Protein AF-A0A662NQ66-F1 (afdb_monomer)

Nearest PDB structures (foldseek):
  6y32-assembly4_H  TM=2.756E-01  e=1.941E+00  Homo sapiens
  6y32-assembly1_B  TM=3.440E-01  e=6.300E+00  Homo sapiens
  8z6g-assembly3_F  TM=2.356E-01  e=8.820E+00  Pseudomonas aeruginosa

Mean predicted aligned error: 10.15 Å

Foldseek 3Di:
DPDLVVQLVLLVVLPADNVLCVVCSVVRPPDDPPDDSNVVSVLSNLVVCVVVVVPDDDDDDDDDDDPVVVVVLVVVQQPDADPVRHRDDSVVSVVCVVSVQSVDPVSVVVCCCVPPVPPPPPDPPDDDDDDD

Structure (mmCIF, N/CA/C/O backbone):
data_AF-A0A662NQ66-F1
#
_entry.id   AF-A0A662NQ66-F1
#
loop_
_atom_site.group_PDB
_atom_site.id
_atom_site.type_symbol
_atom_site.label_atom_id
_atom_site.label_alt_id
_atom_site.label_comp_id
_atom_site.label_asym_id
_atom_site.label_entity_id
_atom_site.label_seq_id
_atom_site.pdbx_PDB_ins_code
_atom_site.Cartn_x
_atom_site.Cartn_y
_atom_site.Cartn_z
_atom_site.occupancy
_atom_site.B_iso_or_equiv
_atom_site.auth_seq_id
_atom_site.auth_comp_id
_atom_site.auth_asym_id
_atom_site.auth_atom_id
_atom_site.pdbx_PDB_model_num
ATOM 1 N N . MET A 1 1 ? 11.134 -8.905 -29.767 1.00 53.62 1 MET A N 1
ATOM 2 C CA . MET A 1 1 ? 11.173 -9.161 -28.318 1.00 53.62 1 MET A CA 1
ATOM 3 C C . MET A 1 1 ? 12.373 -8.415 -27.776 1.00 53.62 1 MET A C 1
ATOM 5 O O . MET A 1 1 ? 13.465 -8.657 -28.294 1.00 53.62 1 MET A O 1
ATOM 9 N N . PRO A 1 2 ? 12.176 -7.454 -26.863 1.00 62.72 2 PRO A N 1
ATOM 10 C CA . PRO A 1 2 ? 13.284 -6.796 -26.190 1.00 62.72 2 PRO A CA 1
ATOM 11 C C . PRO A 1 2 ? 14.153 -7.844 -25.485 1.00 62.72 2 PRO A C 1
ATOM 13 O O . PRO A 1 2 ? 13.677 -8.886 -25.039 1.00 62.72 2 PRO A O 1
ATOM 16 N N . ASN A 1 3 ? 15.462 -7.613 -25.469 1.00 84.00 3 ASN A N 1
ATOM 17 C CA . ASN A 1 3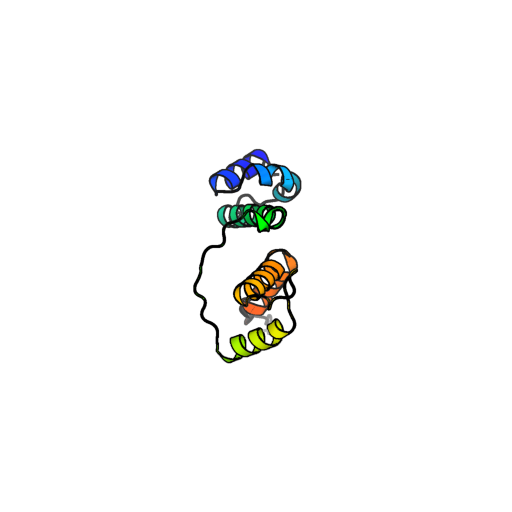 ? 16.391 -8.522 -24.813 1.00 84.00 3 ASN A CA 1
ATOM 18 C C . ASN A 1 3 ? 16.214 -8.375 -23.294 1.00 84.00 3 ASN A C 1
ATOM 20 O O . ASN A 1 3 ? 16.426 -7.282 -22.772 1.00 84.00 3 ASN A O 1
ATOM 24 N N . VAL A 1 4 ? 15.840 -9.455 -22.603 1.00 85.44 4 VAL A N 1
ATOM 25 C CA . VAL A 1 4 ? 15.600 -9.484 -21.146 1.00 85.44 4 VAL A CA 1
ATOM 26 C C . VAL A 1 4 ? 16.767 -8.869 -20.367 1.00 85.44 4 VAL A C 1
ATOM 28 O O . VAL A 1 4 ? 16.549 -8.083 -19.451 1.00 85.44 4 VAL A O 1
ATOM 31 N N . GLU A 1 5 ? 18.007 -9.103 -20.802 1.00 87.62 5 GLU A N 1
ATOM 32 C CA . GLU A 1 5 ? 19.211 -8.498 -20.210 1.00 87.62 5 GLU A CA 1
ATOM 33 C C . GLU A 1 5 ? 19.216 -6.964 -20.296 1.00 87.62 5 GLU A C 1
ATOM 35 O O . GLU A 1 5 ? 19.645 -6.268 -19.376 1.00 87.62 5 GLU A O 1
ATOM 40 N N . VAL A 1 6 ? 18.711 -6.407 -21.399 1.00 88.75 6 VAL A N 1
ATOM 41 C CA . VAL A 1 6 ? 18.599 -4.954 -21.586 1.00 88.75 6 VAL A CA 1
ATOM 42 C C . VAL A 1 6 ? 17.520 -4.381 -20.667 1.00 88.75 6 VAL A C 1
ATOM 44 O O . VAL A 1 6 ? 17.732 -3.320 -20.082 1.00 88.75 6 VAL A O 1
ATOM 47 N N . ILE A 1 7 ? 16.397 -5.085 -20.498 1.00 89.50 7 ILE A N 1
ATOM 48 C CA . ILE A 1 7 ? 15.317 -4.689 -19.582 1.00 89.50 7 ILE A CA 1
ATOM 49 C C . ILE A 1 7 ? 15.818 -4.718 -18.135 1.00 89.50 7 ILE A C 1
ATOM 51 O O . ILE A 1 7 ? 15.714 -3.702 -17.447 1.00 89.50 7 ILE A O 1
ATOM 55 N N . LYS A 1 8 ? 16.437 -5.828 -17.698 1.00 90.75 8 LYS A N 1
ATOM 56 C CA . LYS A 1 8 ? 17.040 -5.963 -16.360 1.00 90.75 8 LYS A CA 1
ATOM 57 C C . LYS A 1 8 ? 18.022 -4.829 -16.089 1.00 90.75 8 LYS A C 1
ATOM 59 O O . LYS A 1 8 ? 17.913 -4.147 -15.074 1.00 90.75 8 LYS A O 1
ATOM 64 N N . LYS A 1 9 ? 18.933 -4.556 -17.029 1.00 91.75 9 LYS A N 1
ATOM 65 C CA . LYS A 1 9 ? 19.903 -3.464 -16.891 1.00 91.75 9 LYS A CA 1
ATOM 66 C C . LYS A 1 9 ? 19.223 -2.106 -16.686 1.00 91.75 9 LYS A C 1
ATOM 68 O O . LYS A 1 9 ? 19.628 -1.364 -15.796 1.00 91.75 9 LYS A O 1
ATOM 73 N N . ARG A 1 10 ? 18.190 -1.787 -17.473 1.00 91.81 10 ARG A N 1
ATOM 74 C CA . ARG A 1 10 ? 17.450 -0.520 -17.345 1.00 91.81 10 ARG A CA 1
ATOM 75 C C . ARG A 1 10 ? 16.691 -0.421 -16.021 1.00 91.81 10 ARG A C 1
ATOM 77 O O . ARG A 1 10 ? 16.671 0.652 -15.432 1.00 91.81 10 ARG A O 1
ATOM 84 N N . LEU A 1 11 ? 16.110 -1.519 -15.533 1.00 92.19 11 LEU A N 1
ATOM 85 C CA . LEU A 1 11 ? 15.443 -1.559 -14.225 1.00 92.19 11 LEU A CA 1
ATOM 86 C C . LEU A 1 11 ? 16.438 -1.340 -13.077 1.00 92.19 11 LEU A C 1
ATOM 88 O O . LEU A 1 11 ? 16.155 -0.561 -12.171 1.00 92.19 11 LEU A O 1
ATOM 92 N N . ILE A 1 12 ? 17.626 -1.948 -13.140 1.00 93.06 12 ILE A N 1
ATOM 93 C CA . ILE A 1 12 ? 18.695 -1.733 -12.149 1.00 93.06 12 ILE A CA 1
ATOM 94 C C . ILE A 1 12 ? 19.184 -0.280 -12.181 1.00 93.06 12 ILE A C 1
ATOM 96 O O . ILE A 1 12 ? 19.326 0.344 -11.131 1.00 93.06 12 ILE A O 1
ATOM 100 N N . GLU A 1 13 ? 19.412 0.288 -13.371 1.00 94.12 13 GLU A N 1
ATOM 101 C CA . GLU A 1 13 ? 19.778 1.705 -13.529 1.00 94.12 13 GLU A CA 1
ATOM 102 C C . GLU A 1 13 ? 18.695 2.647 -12.970 1.00 94.12 13 GLU A C 1
ATOM 104 O O . GLU A 1 13 ? 19.023 3.705 -12.435 1.00 94.12 13 GLU A O 1
ATOM 109 N N . ALA A 1 14 ? 17.425 2.236 -13.033 1.00 92.38 14 ALA A N 1
ATOM 110 C CA . ALA A 1 14 ? 16.283 2.935 -12.448 1.00 92.38 14 ALA A CA 1
ATOM 111 C C . ALA A 1 14 ? 16.076 2.661 -10.939 1.00 92.38 14 ALA A C 1
ATOM 113 O O . ALA A 1 14 ? 15.191 3.256 -10.327 1.00 92.38 14 ALA A O 1
ATOM 114 N N . GLY A 1 15 ? 16.901 1.806 -10.320 1.00 91.69 15 GLY A N 1
ATOM 115 C CA . GLY A 1 15 ? 16.921 1.562 -8.874 1.00 91.69 15 GLY A CA 1
ATOM 116 C C . GLY A 1 15 ? 16.226 0.284 -8.395 1.00 91.69 15 GLY A C 1
ATOM 117 O O . GLY A 1 15 ? 15.974 0.167 -7.195 1.00 91.69 15 GLY A O 1
ATOM 118 N N . ALA A 1 16 ? 15.905 -0.659 -9.283 1.00 90.94 16 ALA A N 1
ATOM 119 C CA . ALA A 1 16 ? 15.388 -1.971 -8.895 1.00 90.94 16 ALA A CA 1
ATOM 120 C C . ALA A 1 16 ? 16.467 -2.810 -8.189 1.00 90.94 16 ALA A C 1
ATOM 122 O O . ALA A 1 16 ? 17.641 -2.771 -8.569 1.00 90.94 16 ALA A O 1
ATOM 123 N N . ASP A 1 17 ? 16.066 -3.589 -7.188 1.00 88.50 17 ASP A N 1
ATOM 124 C CA . ASP A 1 17 ? 16.925 -4.561 -6.521 1.00 88.50 17 ASP A CA 1
ATOM 125 C C . ASP A 1 17 ? 17.255 -5.711 -7.491 1.00 88.50 17 ASP A C 1
ATOM 127 O O . ASP A 1 17 ? 16.342 -6.401 -7.962 1.00 88.50 17 ASP A O 1
ATOM 131 N N . PRO A 1 18 ? 18.544 -5.951 -7.799 1.00 89.19 18 PRO A N 1
ATOM 132 C CA . PRO A 1 18 ? 18.945 -7.040 -8.680 1.00 89.19 18 PRO A CA 1
ATOM 133 C C . PRO A 1 18 ? 18.494 -8.419 -8.195 1.00 89.19 18 PRO A C 1
ATOM 135 O O . PRO A 1 18 ? 18.248 -9.283 -9.028 1.00 89.19 18 PRO A O 1
ATOM 138 N N . GLN A 1 19 ? 18.383 -8.633 -6.878 1.00 86.38 19 GLN A N 1
ATOM 139 C CA . GLN A 1 19 ? 18.003 -9.939 -6.335 1.00 86.38 19 GLN A CA 1
ATOM 140 C C . GLN A 1 19 ? 16.549 -10.282 -6.669 1.00 86.38 19 GLN A C 1
ATOM 142 O O . GLN A 1 19 ? 16.268 -11.409 -7.057 1.00 86.38 19 GLN A O 1
ATOM 147 N N . ILE A 1 20 ? 15.652 -9.294 -6.593 1.00 85.12 20 ILE A N 1
ATOM 148 C CA . ILE A 1 20 ? 14.228 -9.474 -6.909 1.00 85.12 20 ILE A CA 1
ATOM 149 C C . ILE A 1 20 ? 14.043 -9.703 -8.416 1.00 85.12 20 ILE A C 1
ATOM 151 O O . ILE A 1 20 ? 13.217 -10.505 -8.834 1.00 85.12 20 ILE A O 1
ATOM 155 N N . LEU A 1 21 ? 14.830 -9.025 -9.261 1.00 85.75 21 LEU A N 1
ATOM 156 C CA . LEU A 1 21 ? 14.722 -9.149 -10.722 1.00 85.75 21 LEU A CA 1
ATOM 157 C C . LEU A 1 21 ? 15.010 -10.554 -11.257 1.00 85.75 21 LEU A C 1
ATOM 159 O O . LEU A 1 21 ? 14.524 -10.897 -12.335 1.00 85.75 21 LEU A O 1
ATOM 163 N N . ASP A 1 22 ? 15.807 -11.343 -10.543 1.00 83.88 22 ASP A N 1
ATOM 164 C CA . ASP A 1 22 ? 16.059 -12.738 -10.905 1.00 83.88 22 ASP A CA 1
ATOM 165 C C . ASP A 1 22 ? 14.871 -13.650 -10.568 1.00 83.88 22 ASP A C 1
ATOM 167 O O . ASP A 1 22 ? 14.718 -14.708 -11.174 1.00 83.88 22 ASP A O 1
ATOM 171 N N . GLU A 1 23 ? 14.002 -13.225 -9.651 1.00 83.00 23 GLU A N 1
ATOM 172 C CA . GLU A 1 23 ? 12.797 -13.954 -9.250 1.00 83.00 23 GLU A CA 1
ATOM 173 C C . GLU A 1 23 ? 11.597 -13.627 -10.149 1.00 83.00 23 GLU A C 1
ATOM 175 O O . GLU A 1 23 ? 10.721 -14.473 -10.309 1.00 83.00 23 GLU A O 1
ATOM 180 N N . VAL A 1 24 ? 11.589 -12.445 -10.785 1.00 81.25 24 VAL A N 1
ATOM 181 C CA . VAL A 1 24 ? 10.496 -11.963 -11.657 1.00 81.25 24 VAL A CA 1
ATOM 182 C C . VAL A 1 24 ? 10.866 -11.902 -13.148 1.00 81.25 24 VAL A C 1
ATOM 184 O O . VAL A 1 24 ? 10.361 -11.074 -13.912 1.00 81.25 24 VAL A O 1
ATOM 187 N N . GLU A 1 25 ? 11.816 -12.734 -13.584 1.00 80.69 25 GLU A N 1
ATOM 188 C CA . GLU A 1 25 ? 12.332 -12.706 -14.960 1.00 80.69 25 GLU A CA 1
ATOM 189 C C . GLU A 1 25 ? 11.242 -12.982 -16.013 1.00 80.69 25 GLU A C 1
ATOM 191 O O . GLU A 1 25 ? 11.244 -12.392 -17.100 1.00 80.69 25 GLU A O 1
ATOM 196 N N . ASP A 1 26 ? 10.289 -13.854 -15.682 1.00 80.56 26 ASP A N 1
ATOM 197 C CA . ASP A 1 26 ? 9.199 -14.232 -16.575 1.00 80.56 26 ASP A CA 1
ATOM 198 C C . ASP A 1 26 ? 8.160 -13.118 -16.749 1.00 80.56 26 ASP A C 1
ATOM 200 O O . ASP A 1 26 ? 7.522 -13.039 -17.797 1.00 80.56 26 ASP A O 1
ATOM 204 N N . GLU A 1 27 ? 8.015 -12.243 -15.763 1.00 80.12 27 GLU A N 1
ATOM 205 C CA . GLU A 1 27 ? 7.082 -11.123 -15.741 1.00 80.12 27 GLU A CA 1
ATOM 206 C C . GLU A 1 27 ? 7.638 -9.907 -16.492 1.00 80.12 27 GLU A C 1
ATOM 208 O O . GLU A 1 27 ? 6.881 -9.126 -17.069 1.00 80.12 27 GLU A O 1
ATOM 213 N N . ILE A 1 28 ? 8.966 -9.745 -16.533 1.00 83.31 28 ILE A N 1
ATOM 214 C CA . ILE A 1 28 ? 9.607 -8.578 -17.158 1.00 83.31 28 ILE A CA 1
ATOM 215 C C . ILE A 1 28 ? 9.889 -8.746 -18.657 1.00 83.31 28 ILE A C 1
ATOM 217 O O . ILE A 1 28 ? 10.195 -7.763 -19.336 1.00 83.31 28 ILE A O 1
ATOM 221 N N . LYS A 1 29 ? 9.796 -9.966 -19.201 1.00 80.38 29 LYS A N 1
ATOM 222 C CA . LYS A 1 29 ? 10.150 -10.266 -20.605 1.00 80.38 29 LYS A CA 1
ATOM 223 C C . LYS A 1 29 ? 9.284 -9.545 -21.642 1.00 80.38 29 LYS A C 1
ATOM 225 O O . LYS A 1 29 ? 9.740 -9.314 -22.763 1.00 80.38 29 LYS A O 1
ATOM 230 N N . ASP A 1 30 ? 8.070 -9.172 -21.250 1.00 81.81 30 ASP A N 1
ATOM 231 C CA . ASP A 1 30 ? 7.076 -8.532 -22.111 1.00 81.81 30 ASP A CA 1
ATOM 232 C C . ASP A 1 30 ? 6.957 -7.016 -21.859 1.00 81.81 30 ASP A C 1
ATOM 234 O O . ASP A 1 30 ? 6.059 -6.365 -22.396 1.00 81.81 30 ASP A O 1
ATOM 238 N N . ILE A 1 31 ? 7.876 -6.425 -21.081 1.00 84.38 31 ILE A N 1
ATOM 239 C CA . ILE A 1 31 ? 7.884 -4.980 -20.819 1.00 84.38 31 ILE A CA 1
ATOM 240 C C . ILE A 1 31 ? 8.186 -4.203 -22.118 1.00 84.38 31 ILE A C 1
ATOM 242 O O . ILE A 1 31 ? 9.223 -4.441 -22.751 1.00 84.38 31 ILE A O 1
ATOM 246 N N . PRO A 1 32 ? 7.329 -3.238 -22.509 1.00 83.44 32 PRO A N 1
ATOM 247 C CA . PRO A 1 32 ? 7.571 -2.366 -23.656 1.00 83.44 32 PRO A CA 1
ATOM 248 C C . PRO A 1 32 ? 8.851 -1.531 -23.506 1.00 83.44 32 PRO A C 1
ATOM 250 O O . PRO A 1 32 ? 9.218 -1.104 -22.411 1.00 83.44 32 PRO A O 1
ATOM 253 N N . GLU A 1 33 ? 9.535 -1.235 -24.614 1.00 78.38 33 GLU A N 1
ATOM 254 C CA . GLU A 1 33 ? 10.778 -0.443 -24.579 1.00 78.38 33 GLU A CA 1
ATOM 255 C C . GLU A 1 33 ? 10.568 1.012 -24.119 1.00 78.38 33 GLU A C 1
ATOM 257 O O . GLU A 1 33 ? 11.503 1.634 -23.598 1.00 78.38 33 GLU A O 1
ATOM 262 N N . ASP A 1 34 ? 9.359 1.541 -24.300 1.00 81.62 34 ASP A N 1
ATOM 263 C CA . ASP A 1 34 ? 8.897 2.879 -23.924 1.00 81.62 34 ASP A CA 1
ATOM 264 C C . ASP A 1 34 ? 8.233 2.935 -22.538 1.00 81.62 34 ASP A C 1
ATOM 266 O O . ASP A 1 34 ? 7.754 3.990 -22.123 1.00 81.62 34 ASP A O 1
ATOM 270 N N . ALA A 1 35 ? 8.240 1.827 -21.791 1.00 84.69 35 ALA A N 1
ATOM 271 C CA . ALA A 1 35 ? 7.675 1.781 -20.453 1.00 84.69 35 ALA A CA 1
ATOM 272 C C . ALA A 1 35 ? 8.378 2.741 -19.474 1.00 84.69 35 ALA A C 1
ATOM 274 O O . ALA A 1 35 ? 9.552 3.095 -19.619 1.00 84.69 35 ALA A O 1
ATOM 275 N N . ASN A 1 36 ? 7.668 3.135 -18.414 1.00 88.62 36 ASN A N 1
ATOM 276 C CA . ASN A 1 36 ? 8.236 3.940 -17.336 1.00 88.62 36 ASN A CA 1
ATOM 277 C C . ASN A 1 36 ? 9.072 3.059 -16.389 1.00 88.62 36 ASN A C 1
ATOM 279 O O . ASN A 1 36 ? 8.560 2.499 -15.420 1.00 88.62 36 ASN A O 1
ATOM 283 N N . PHE A 1 37 ? 10.370 2.945 -16.674 1.00 88.38 37 PHE A N 1
ATOM 284 C CA . PHE A 1 37 ? 11.294 2.094 -15.915 1.00 88.38 37 PHE A CA 1
ATOM 285 C C . PHE A 1 37 ? 11.486 2.519 -14.450 1.00 88.38 37 PHE A C 1
ATOM 287 O O . PHE A 1 37 ? 11.740 1.654 -13.620 1.00 88.38 37 PHE A O 1
ATOM 294 N N . GLU A 1 38 ? 11.328 3.801 -14.100 1.00 87.88 38 GLU A N 1
ATOM 295 C CA . GLU A 1 38 ? 11.408 4.267 -12.700 1.00 87.88 38 GLU A CA 1
ATOM 296 C C . GLU A 1 38 ? 10.212 3.775 -11.876 1.00 87.88 38 GLU A C 1
ATOM 298 O O . GLU A 1 38 ? 10.361 3.289 -10.749 1.00 87.88 38 GLU A O 1
ATOM 303 N N . LEU A 1 39 ? 9.014 3.849 -12.463 1.00 85.38 39 LEU A N 1
ATOM 304 C CA . LEU A 1 39 ? 7.803 3.315 -11.850 1.00 85.38 39 LEU A CA 1
ATOM 305 C C . LEU A 1 39 ? 7.878 1.789 -11.733 1.00 85.38 39 LEU A C 1
ATOM 307 O O . LEU A 1 39 ? 7.602 1.240 -10.668 1.00 85.38 39 LEU A O 1
ATOM 311 N N . LEU A 1 40 ? 8.309 1.105 -12.795 1.00 87.19 40 LEU A N 1
ATOM 312 C CA . LEU A 1 40 ? 8.469 -0.350 -12.792 1.00 87.19 40 LEU A CA 1
ATOM 313 C C . LEU A 1 40 ? 9.507 -0.813 -11.764 1.00 87.19 40 LEU A C 1
ATOM 315 O O . LEU A 1 40 ? 9.236 -1.746 -11.016 1.00 87.19 40 LEU A O 1
ATOM 319 N N . ALA A 1 41 ? 10.652 -0.134 -11.655 1.00 88.75 41 ALA A N 1
ATOM 320 C CA . ALA A 1 41 ? 11.648 -0.418 -10.624 1.00 88.75 41 ALA A CA 1
ATOM 321 C C . ALA A 1 41 ? 11.072 -0.261 -9.207 1.00 88.75 41 ALA A C 1
ATOM 323 O O . ALA A 1 41 ? 11.351 -1.070 -8.321 1.00 88.75 41 ALA A O 1
ATOM 324 N N . SER A 1 42 ? 10.216 0.744 -9.003 1.00 86.81 42 SER A N 1
ATOM 325 C CA . SER A 1 42 ? 9.518 0.947 -7.730 1.00 86.81 42 SER A CA 1
ATOM 326 C C . SER A 1 42 ? 8.553 -0.200 -7.413 1.00 86.81 42 SER A C 1
ATOM 328 O O . SER A 1 42 ? 8.512 -0.648 -6.269 1.00 86.81 42 SER A O 1
ATOM 330 N N . PHE A 1 43 ? 7.824 -0.715 -8.410 1.00 85.94 43 PHE A N 1
ATOM 331 C CA . PHE A 1 43 ? 6.952 -1.882 -8.244 1.00 85.94 43 PHE A CA 1
ATOM 332 C C . PHE A 1 43 ? 7.732 -3.168 -7.972 1.00 85.94 43 PHE A C 1
ATOM 334 O O . PHE A 1 43 ? 7.372 -3.896 -7.054 1.00 85.94 43 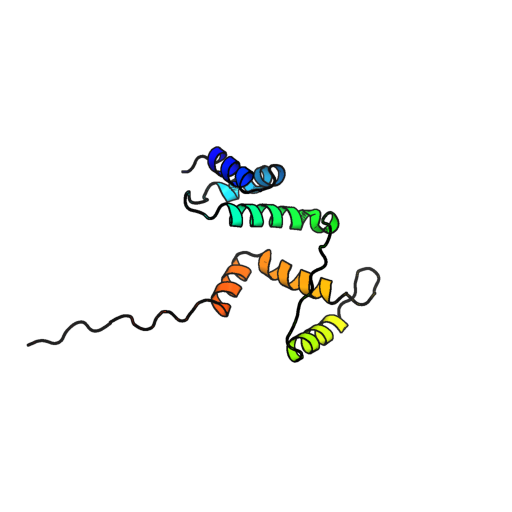PHE A O 1
ATOM 341 N N . VAL A 1 44 ? 8.827 -3.418 -8.695 1.00 86.31 44 VAL A N 1
ATOM 342 C CA . VAL A 1 44 ? 9.712 -4.569 -8.442 1.00 86.31 44 VAL A CA 1
ATOM 343 C C . VAL A 1 44 ? 10.182 -4.561 -6.985 1.00 86.31 44 VAL A C 1
ATOM 345 O O . VAL A 1 44 ? 10.000 -5.538 -6.263 1.00 86.31 44 VAL A O 1
ATOM 348 N N . ASN A 1 45 ? 10.690 -3.424 -6.509 1.00 86.25 45 ASN A N 1
ATOM 349 C CA . ASN A 1 45 ? 11.119 -3.276 -5.118 1.00 86.25 45 ASN A CA 1
ATOM 350 C C . ASN A 1 45 ? 9.970 -3.454 -4.118 1.00 86.25 45 ASN A C 1
ATOM 352 O O . ASN A 1 45 ? 10.168 -4.007 -3.036 1.00 86.25 45 ASN A O 1
ATOM 356 N N . PHE A 1 46 ? 8.775 -2.972 -4.462 1.00 86.19 46 PHE A N 1
ATOM 357 C CA . PHE A 1 46 ? 7.585 -3.145 -3.637 1.00 86.19 46 PHE A CA 1
ATOM 358 C C . PHE A 1 46 ? 7.178 -4.619 -3.525 1.00 86.19 46 PHE A C 1
ATOM 360 O O . PHE A 1 46 ? 6.844 -5.059 -2.430 1.00 86.19 46 PHE A O 1
ATOM 367 N N . PHE A 1 47 ? 7.260 -5.400 -4.604 1.00 81.31 47 PHE A N 1
ATOM 368 C CA . PHE A 1 47 ? 6.944 -6.827 -4.557 1.00 81.31 47 PHE A CA 1
ATOM 369 C C . PHE A 1 47 ? 7.920 -7.610 -3.680 1.00 81.31 47 PHE A C 1
ATOM 371 O O . PHE A 1 47 ? 7.462 -8.346 -2.810 1.00 81.31 47 PHE A O 1
ATOM 378 N N . GLY A 1 48 ? 9.233 -7.373 -3.786 1.00 78.25 48 GLY A N 1
ATOM 379 C CA . GLY A 1 48 ? 10.174 -7.997 -2.843 1.00 78.25 48 GLY A CA 1
ATOM 380 C C . GLY A 1 48 ? 9.987 -7.518 -1.399 1.00 78.25 48 GLY A C 1
ATOM 381 O O . GLY A 1 48 ? 10.199 -8.284 -0.462 1.00 78.25 48 GLY A O 1
ATOM 382 N N . PHE A 1 49 ? 9.488 -6.292 -1.181 1.00 79.6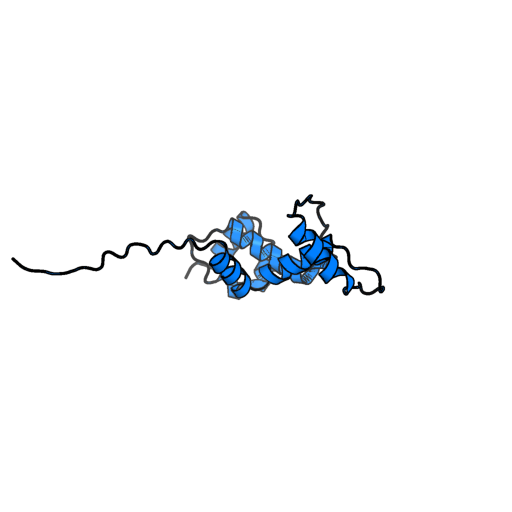2 49 PHE A N 1
ATOM 383 C CA . PHE A 1 49 ? 9.047 -5.873 0.154 1.00 79.62 49 PHE A CA 1
ATOM 384 C C . PHE A 1 49 ? 7.908 -6.742 0.701 1.00 79.62 49 PHE A C 1
ATOM 386 O O . PHE A 1 49 ? 7.910 -7.034 1.896 1.00 79.62 49 PHE A O 1
ATOM 393 N N . LEU A 1 50 ? 6.946 -7.161 -0.126 1.00 80.56 50 LEU A N 1
ATOM 394 C CA . LEU A 1 50 ? 5.813 -7.969 0.339 1.00 80.56 50 LEU A CA 1
ATOM 395 C C . LEU A 1 50 ? 6.241 -9.346 0.853 1.00 80.56 50 LEU A C 1
ATOM 397 O O . LEU A 1 50 ? 5.592 -9.871 1.757 1.00 80.56 50 LEU A O 1
ATOM 401 N N . GLU A 1 51 ? 7.324 -9.912 0.318 1.00 76.50 51 GLU A N 1
ATOM 402 C CA . GLU A 1 51 ? 7.852 -11.203 0.772 1.00 76.50 51 GLU A CA 1
ATOM 403 C C . GLU A 1 51 ? 8.527 -11.117 2.148 1.00 76.50 51 GLU A C 1
ATOM 405 O O . GLU A 1 51 ? 8.522 -12.081 2.912 1.00 76.50 51 GLU A O 1
ATOM 410 N N . ASP A 1 52 ? 9.061 -9.943 2.494 1.00 74.19 52 ASP A N 1
ATOM 411 C CA . ASP A 1 52 ? 9.940 -9.744 3.647 1.00 74.19 52 ASP A CA 1
ATOM 412 C C . ASP A 1 52 ? 9.614 -8.458 4.436 1.00 74.19 52 ASP A C 1
ATOM 414 O O 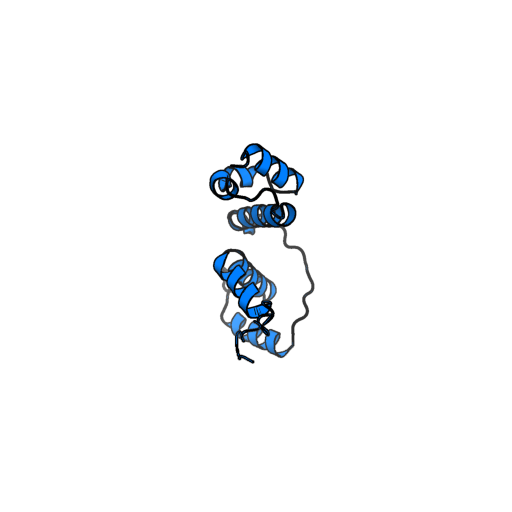. ASP A 1 52 ? 10.492 -7.779 4.980 1.00 74.19 52 ASP A O 1
ATOM 418 N N . PHE A 1 53 ? 8.324 -8.128 4.542 1.00 74.31 53 PHE A N 1
ATOM 419 C CA . PHE A 1 53 ? 7.809 -6.869 5.104 1.00 74.31 53 PHE A CA 1
ATOM 420 C C . PHE A 1 53 ? 8.401 -6.502 6.478 1.00 74.31 53 PHE A C 1
ATOM 422 O O . PHE A 1 53 ? 8.658 -5.328 6.762 1.00 74.31 53 PHE A O 1
ATOM 429 N N . GLU A 1 54 ? 8.672 -7.496 7.329 1.00 69.25 54 GLU A N 1
ATOM 430 C CA . GLU A 1 54 ? 9.206 -7.293 8.681 1.00 69.25 54 GLU A CA 1
ATOM 431 C C . GLU A 1 54 ? 10.625 -6.698 8.693 1.00 69.25 54 GLU A C 1
ATOM 433 O O . GLU A 1 54 ? 11.037 -6.087 9.684 1.00 69.25 54 GLU A O 1
ATOM 438 N N . LYS A 1 55 ? 11.382 -6.843 7.597 1.00 75.25 55 LYS A N 1
ATOM 439 C CA . LYS A 1 55 ? 12.770 -6.368 7.481 1.00 75.25 55 LYS A CA 1
ATOM 440 C C . LYS A 1 55 ? 12.866 -4.876 7.168 1.00 75.25 55 LYS A C 1
ATOM 442 O O . LYS A 1 55 ? 13.931 -4.275 7.346 1.00 75.25 55 LYS A O 1
ATOM 447 N N . TYR A 1 56 ? 11.773 -4.251 6.737 1.00 74.88 56 TYR A N 1
ATOM 448 C CA . TYR A 1 56 ? 11.793 -2.871 6.272 1.00 74.88 56 TYR A CA 1
ATOM 449 C C . TYR A 1 56 ? 11.521 -1.882 7.406 1.00 74.88 56 TYR A C 1
ATOM 451 O O . TYR A 1 56 ? 10.570 -1.984 8.185 1.00 74.88 56 TYR A O 1
ATOM 459 N N . LYS A 1 57 ? 12.381 -0.862 7.501 1.00 79.81 57 LYS A N 1
ATOM 460 C CA . LYS A 1 57 ? 12.187 0.233 8.454 1.00 79.81 57 LYS A CA 1
ATOM 461 C C . LYS A 1 57 ? 11.045 1.122 7.985 1.00 79.81 57 LYS A C 1
ATOM 463 O O . LYS A 1 57 ? 11.121 1.731 6.921 1.00 79.81 57 LYS A O 1
ATOM 468 N N . ARG A 1 58 ? 10.043 1.296 8.843 1.00 79.88 58 ARG A N 1
ATOM 469 C CA . ARG A 1 58 ? 8.958 2.246 8.597 1.00 79.88 58 ARG A CA 1
ATOM 470 C C . ARG A 1 58 ? 9.451 3.683 8.706 1.00 79.88 58 ARG A C 1
ATOM 472 O O . ARG A 1 58 ? 10.109 4.068 9.676 1.00 79.88 58 ARG A O 1
ATOM 479 N N . LYS A 1 59 ? 9.077 4.499 7.725 1.00 84.19 59 LYS A N 1
ATOM 480 C CA . LYS A 1 59 ? 9.292 5.945 7.747 1.00 84.19 59 LYS A CA 1
ATOM 481 C C . LYS A 1 59 ? 8.076 6.618 8.376 1.00 84.19 59 LYS A C 1
ATOM 483 O O . LYS A 1 59 ? 6.948 6.378 7.962 1.00 84.19 59 LYS A O 1
ATOM 488 N N . ARG A 1 60 ? 8.294 7.493 9.362 1.00 83.25 60 ARG A N 1
ATOM 489 C CA . ARG A 1 60 ? 7.203 8.291 9.936 1.00 83.25 60 ARG A CA 1
ATOM 490 C C . ARG A 1 60 ? 6.754 9.337 8.918 1.00 83.25 60 ARG A C 1
ATOM 492 O O . ARG A 1 60 ? 7.527 10.231 8.576 1.00 83.25 60 ARG A O 1
ATOM 499 N N . VAL A 1 61 ? 5.509 9.227 8.476 1.00 85.25 61 VAL A N 1
ATOM 500 C CA . VAL A 1 61 ? 4.837 10.198 7.609 1.00 85.25 61 VAL A CA 1
ATOM 501 C C . VAL A 1 61 ? 3.643 10.790 8.353 1.00 85.25 61 VAL A C 1
ATOM 503 O O . VAL A 1 61 ? 2.982 10.096 9.125 1.00 85.25 61 VAL A O 1
ATOM 506 N N . ASN A 1 62 ? 3.397 12.086 8.168 1.00 87.62 62 ASN A N 1
ATOM 507 C CA . ASN A 1 62 ? 2.203 12.740 8.697 1.00 87.62 62 ASN A CA 1
ATOM 508 C C . ASN A 1 62 ? 1.154 12.768 7.589 1.00 87.62 62 ASN A C 1
ATOM 510 O O . ASN A 1 62 ? 1.424 13.290 6.510 1.00 87.62 62 ASN A O 1
ATOM 514 N N . ILE A 1 63 ? -0.022 12.220 7.873 1.00 87.38 63 ILE A N 1
ATOM 515 C CA . ILE A 1 63 ? -1.173 12.219 6.972 1.00 87.38 63 ILE A CA 1
ATOM 516 C C . ILE A 1 63 ? -2.292 13.057 7.587 1.00 87.38 63 ILE A C 1
ATOM 518 O O . ILE A 1 63 ? -2.480 13.053 8.805 1.00 87.38 63 ILE A O 1
ATOM 522 N N . THR A 1 64 ? -3.035 13.758 6.739 1.00 93.62 64 THR A N 1
ATOM 523 C CA . THR A 1 64 ? -4.243 14.489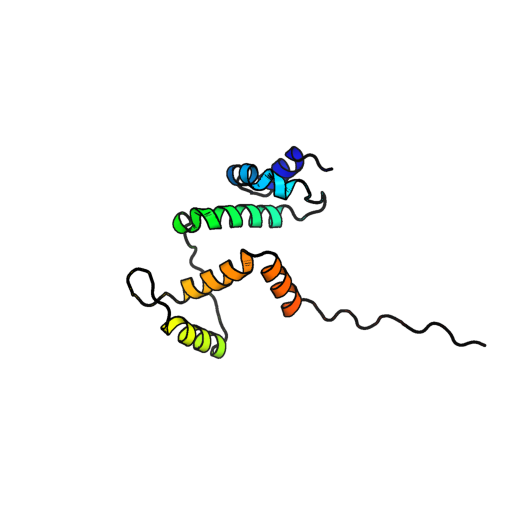 7.128 1.00 93.62 64 THR A CA 1
ATOM 524 C C . THR A 1 64 ? -5.431 13.813 6.463 1.00 93.62 64 THR A C 1
ATOM 526 O O . THR A 1 64 ? -5.387 13.533 5.269 1.00 93.62 64 THR A O 1
ATOM 529 N N . LEU A 1 65 ? -6.484 13.553 7.234 1.00 93.88 65 LEU A N 1
ATOM 530 C CA . LEU A 1 65 ? -7.722 12.940 6.759 1.00 93.88 65 LEU A CA 1
ATOM 531 C C . LEU A 1 65 ? -8.896 13.868 7.065 1.00 93.88 65 LEU A C 1
ATOM 533 O O . LEU A 1 65 ? -8.859 14.621 8.040 1.00 93.88 65 LEU A O 1
ATOM 537 N N . ALA A 1 66 ? -9.947 13.791 6.250 1.00 96.88 66 ALA A N 1
ATOM 538 C CA . ALA A 1 66 ? -11.220 14.411 6.589 1.00 96.88 66 ALA A CA 1
ATOM 539 C C . ALA A 1 66 ? -11.774 13.779 7.877 1.00 96.88 66 ALA A C 1
ATOM 541 O O . ALA A 1 66 ? -11.725 12.558 8.037 1.00 96.88 66 ALA A O 1
ATOM 542 N N . GLU A 1 67 ? -12.317 14.598 8.779 1.00 96.88 67 GLU A N 1
ATOM 543 C CA . GLU A 1 67 ? -12.816 14.151 10.088 1.00 96.88 67 GLU A CA 1
ATOM 544 C C . GLU A 1 67 ? -13.812 12.974 9.986 1.00 96.88 67 GLU A C 1
ATOM 546 O O . GLU A 1 67 ? -13.561 11.955 10.632 1.00 96.88 67 GLU A O 1
ATOM 551 N N . PRO A 1 68 ? -14.830 12.988 9.093 1.00 97.81 68 PRO A N 1
ATOM 552 C CA . PRO A 1 68 ? -15.746 11.850 8.957 1.00 97.81 68 PRO A CA 1
ATOM 553 C C . PRO A 1 68 ? -15.061 10.548 8.514 1.00 97.81 68 PRO A C 1
ATOM 555 O O . PRO A 1 68 ? -15.465 9.459 8.920 1.00 97.81 68 PRO A O 1
ATOM 558 N N . VAL A 1 69 ? -14.015 10.649 7.687 1.00 95.69 69 VAL A N 1
ATOM 559 C CA . VAL A 1 69 ? -13.242 9.489 7.219 1.00 95.69 69 VAL A CA 1
ATOM 560 C C . VAL A 1 69 ? -12.426 8.915 8.369 1.00 95.69 69 VAL A C 1
ATOM 562 O O . VAL A 1 69 ? -12.427 7.704 8.586 1.00 95.69 69 VAL A O 1
ATOM 565 N N . TYR A 1 70 ? -11.765 9.779 9.140 1.00 94.94 70 TYR A N 1
ATOM 566 C CA . TYR A 1 70 ? -11.006 9.359 10.311 1.00 94.94 70 TYR A CA 1
ATOM 567 C C . TYR A 1 70 ? -11.895 8.667 11.351 1.00 94.94 70 TYR A C 1
ATOM 569 O O . TYR A 1 70 ? -11.527 7.606 11.856 1.00 94.94 70 TYR A O 1
ATOM 577 N N . ASP A 1 71 ? -13.077 9.217 11.632 1.00 95.38 71 ASP A N 1
ATOM 578 C CA . ASP A 1 71 ? -14.013 8.637 12.596 1.00 95.38 71 ASP A CA 1
ATOM 579 C C . ASP A 1 71 ? -14.538 7.272 12.146 1.00 95.38 71 ASP A C 1
ATOM 581 O O . ASP A 1 71 ? -14.599 6.334 12.947 1.00 95.38 71 ASP A O 1
ATOM 585 N N . LEU A 1 72 ? -14.859 7.123 10.856 1.00 95.12 72 LEU A N 1
ATOM 586 C CA . LEU A 1 72 ? -15.241 5.831 10.291 1.00 95.12 72 LEU A CA 1
ATOM 587 C C . LEU A 1 72 ? -14.112 4.806 10.442 1.00 95.12 72 LEU A C 1
ATOM 589 O O . LEU A 1 72 ? -14.340 3.719 10.973 1.00 95.12 72 LEU A O 1
ATOM 593 N N . LEU A 1 73 ? -12.891 5.156 10.032 1.00 93.94 73 LEU A N 1
ATOM 594 C CA . LEU A 1 73 ? -11.729 4.272 10.141 1.00 93.94 73 LEU A CA 1
ATOM 595 C C . LEU A 1 73 ? -11.455 3.882 11.592 1.00 93.94 73 LEU A C 1
ATOM 597 O O . LEU A 1 73 ? -11.189 2.719 11.882 1.00 93.94 73 LEU A O 1
ATOM 601 N N . LYS A 1 74 ? -11.563 4.837 12.521 1.00 91.56 74 LYS A N 1
ATOM 602 C CA . LYS A 1 74 ? -11.401 4.595 13.956 1.00 91.56 74 LYS A CA 1
ATOM 603 C C . LYS A 1 74 ? -12.405 3.576 14.465 1.00 91.56 74 LYS A C 1
ATOM 605 O O . LYS A 1 74 ? -12.008 2.676 15.199 1.00 91.56 74 LYS A O 1
ATOM 610 N N . ASN A 1 75 ? -13.665 3.684 14.052 1.00 92.69 75 ASN A N 1
ATOM 611 C CA . ASN A 1 75 ? -14.699 2.723 14.420 1.00 92.69 75 ASN A CA 1
ATOM 612 C C . ASN A 1 75 ? -14.426 1.337 13.824 1.00 92.69 75 ASN A C 1
ATOM 614 O O . ASN A 1 75 ? -14.494 0.352 14.556 1.00 92.69 75 ASN A O 1
ATOM 618 N N . LEU A 1 76 ? -14.049 1.252 12.545 1.00 92.50 76 LEU A N 1
ATOM 619 C CA . LEU A 1 76 ? -13.691 -0.016 11.896 1.00 92.50 76 LEU A CA 1
ATOM 620 C C . LEU A 1 76 ? -12.503 -0.700 12.592 1.00 92.50 76 LEU A C 1
ATOM 622 O O . LEU A 1 76 ? -12.541 -1.903 12.842 1.00 92.50 76 LEU A O 1
ATOM 626 N N . ALA A 1 77 ? -11.490 0.074 12.984 1.00 90.88 77 ALA A N 1
ATOM 627 C CA . ALA A 1 77 ? -10.296 -0.436 13.652 1.00 90.88 77 ALA A CA 1
ATOM 628 C C . ALA A 1 77 ? -10.554 -0.956 15.079 1.00 90.88 77 ALA A C 1
ATOM 630 O O . ALA A 1 77 ? -9.762 -1.748 15.581 1.00 90.88 77 ALA A O 1
ATOM 631 N N . THR A 1 78 ? -11.650 -0.566 15.750 1.00 88.25 78 THR A N 1
ATOM 632 C CA . THR A 1 78 ? -11.924 -1.015 17.134 1.00 88.25 78 THR A CA 1
ATOM 633 C C . THR A 1 78 ? -12.084 -2.530 17.280 1.00 88.25 78 THR A C 1
ATOM 635 O O . THR A 1 78 ? -11.840 -3.062 18.361 1.00 88.25 78 THR A O 1
ATOM 638 N N . GLY A 1 79 ? -12.479 -3.222 16.208 1.00 87.94 79 GLY A N 1
ATOM 639 C CA . GLY A 1 79 ? -12.608 -4.680 16.177 1.00 87.94 79 GLY A CA 1
ATOM 640 C C . GLY A 1 79 ? -11.318 -5.421 15.821 1.00 87.94 79 GLY A C 1
ATOM 641 O O . GLY A 1 79 ? -11.319 -6.650 15.808 1.00 87.94 79 GLY A O 1
ATOM 642 N N . VAL A 1 80 ? -10.237 -4.701 15.515 1.00 92.44 80 VAL A N 1
ATOM 643 C CA . VAL A 1 80 ? -8.977 -5.274 15.035 1.00 92.44 80 VAL A CA 1
ATOM 644 C C . VAL A 1 80 ? -7.951 -5.255 16.165 1.00 92.44 80 VAL A C 1
ATOM 646 O O . VAL A 1 80 ? -7.666 -4.213 16.762 1.00 92.44 80 VAL A O 1
ATOM 649 N N . VAL A 1 81 ? -7.385 -6.424 16.456 1.00 92.19 81 VAL A N 1
ATOM 650 C CA . VAL A 1 81 ? -6.319 -6.603 17.447 1.00 92.19 81 VAL A CA 1
ATOM 651 C C . VAL A 1 81 ? -5.099 -7.241 16.798 1.00 92.19 81 VAL A C 1
ATOM 653 O O . VAL A 1 81 ? -5.226 -7.973 15.818 1.00 92.19 81 VAL A O 1
ATOM 656 N N . ASP A 1 82 ? -3.916 -6.950 17.331 1.00 88.25 82 ASP A N 1
ATOM 657 C CA . ASP A 1 82 ? -2.681 -7.607 16.907 1.00 88.25 82 ASP A CA 1
ATOM 658 C C . ASP A 1 82 ? -2.557 -9.036 17.473 1.00 88.25 82 ASP A C 1
ATOM 660 O O . ASP A 1 82 ? -3.420 -9.527 18.208 1.00 88.25 82 ASP A O 1
ATOM 664 N N . ALA A 1 83 ? -1.454 -9.714 17.142 1.00 87.81 83 ALA A N 1
ATOM 665 C CA . ALA A 1 83 ? -1.162 -11.066 17.621 1.00 87.81 83 ALA A CA 1
ATOM 666 C C . ALA A 1 83 ? -1.036 -11.168 19.158 1.00 87.81 83 ALA A C 1
ATOM 668 O O . ALA A 1 83 ? -1.135 -12.263 19.710 1.00 87.81 83 ALA A O 1
ATOM 669 N N . GLU A 1 84 ? -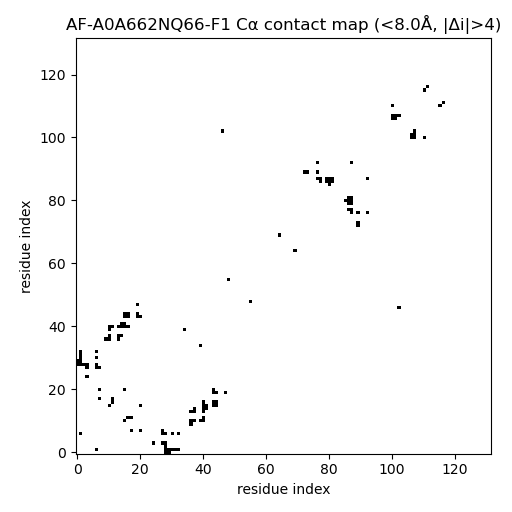0.840 -10.047 19.857 1.00 90.88 84 GLU A N 1
ATOM 670 C CA . GLU A 1 84 ? -0.768 -9.966 21.319 1.00 90.88 84 GLU A CA 1
ATOM 671 C C . GLU A 1 84 ? -2.116 -9.568 21.952 1.00 90.88 84 GLU A C 1
ATOM 673 O O . GLU A 1 84 ? -2.212 -9.429 23.175 1.00 90.88 84 GLU A O 1
ATOM 678 N N . GLY A 1 85 ? -3.167 -9.383 21.144 1.00 90.31 85 GLY A N 1
ATOM 679 C CA . GLY A 1 85 ? -4.492 -8.959 21.591 1.00 90.31 85 GLY A CA 1
ATOM 680 C C . GLY A 1 85 ? -4.586 -7.471 21.938 1.00 90.31 85 GLY A C 1
ATOM 681 O O . GLY A 1 85 ? -5.552 -7.054 22.581 1.00 90.31 85 GLY A O 1
ATOM 682 N N . LYS A 1 86 ? -3.598 -6.657 21.550 1.00 90.31 86 LYS A N 1
ATOM 683 C CA . LYS A 1 86 ? -3.622 -5.205 21.760 1.00 90.31 86 LYS A CA 1
ATOM 684 C C . LYS A 1 86 ? -4.376 -4.514 20.622 1.00 90.31 86 LYS A C 1
ATOM 686 O O . LYS A 1 86 ? -4.412 -5.040 19.510 1.00 90.31 86 LYS A O 1
ATOM 691 N N . PRO A 1 87 ? -4.960 -3.324 20.868 1.00 90.19 87 PRO A N 1
ATOM 692 C CA . PRO A 1 87 ? -5.614 -2.551 19.818 1.00 90.19 87 PRO A CA 1
ATOM 693 C C . PRO A 1 87 ? -4.665 -2.295 18.648 1.00 90.19 87 PRO A C 1
ATOM 695 O O . PRO A 1 87 ? -3.555 -1.793 18.849 1.00 90.19 87 PRO A O 1
ATOM 698 N N . TYR A 1 88 ? -5.113 -2.618 17.437 1.00 91.00 88 TYR A N 1
ATOM 699 C CA . TYR A 1 88 ? -4.291 -2.463 16.246 1.00 91.00 88 TYR A CA 1
ATOM 700 C C . TYR A 1 88 ? -4.050 -0.970 15.946 1.00 91.00 88 TYR A C 1
ATOM 702 O O . TYR A 1 88 ? -5.009 -0.188 15.914 1.00 91.00 88 TYR A O 1
ATOM 710 N N . PRO A 1 89 ? -2.795 -0.515 15.752 1.00 89.75 89 PRO A N 1
ATOM 711 C CA . PRO A 1 89 ? -2.521 0.898 15.508 1.00 89.75 89 PRO A CA 1
ATOM 712 C C . PRO A 1 89 ? -3.200 1.410 14.231 1.00 89.75 89 PRO A C 1
ATOM 714 O O . PRO A 1 89 ? -3.091 0.791 13.176 1.00 89.75 89 PRO A O 1
ATOM 717 N N . MET A 1 90 ? -3.809 2.601 14.287 1.00 90.56 90 MET A N 1
ATOM 718 C CA . MET A 1 90 ? -4.456 3.223 13.117 1.00 90.56 90 MET A CA 1
ATOM 719 C C . MET A 1 90 ? -3.508 3.356 11.918 1.00 90.56 90 MET A C 1
ATOM 721 O O . MET A 1 90 ? -3.901 3.145 10.777 1.00 90.56 90 MET A O 1
ATOM 725 N N . SER A 1 91 ? -2.240 3.685 12.174 1.00 89.19 91 SER A N 1
ATOM 726 C CA . SER A 1 91 ? -1.223 3.768 11.125 1.00 89.19 91 SER A CA 1
ATOM 727 C C . SER A 1 91 ? -0.999 2.436 10.414 1.00 89.19 91 SER A C 1
ATOM 729 O O . SER A 1 91 ? -0.739 2.446 9.220 1.00 89.19 91 SER A O 1
ATOM 731 N N . TYR A 1 92 ? -1.090 1.316 11.136 1.00 88.94 92 TYR A N 1
ATOM 732 C CA . TYR A 1 92 ? -0.889 -0.014 10.558 1.00 88.94 92 TYR A CA 1
ATOM 733 C C . TYR A 1 92 ? -2.126 -0.426 9.773 1.00 88.94 92 TYR A C 1
ATOM 735 O O . TYR A 1 92 ? -2.009 -0.868 8.644 1.00 88.94 92 TYR A O 1
ATOM 743 N N . PHE A 1 93 ? -3.316 -0.157 10.313 1.00 91.31 93 PHE A N 1
ATOM 744 C CA . PHE A 1 93 ? -4.568 -0.396 9.599 1.00 91.31 93 PHE A CA 1
ATOM 745 C C . PHE A 1 93 ? -4.619 0.336 8.246 1.00 91.31 93 PHE A C 1
ATOM 747 O O . PHE A 1 93 ? -5.025 -0.232 7.237 1.00 91.31 93 PHE A O 1
ATOM 754 N N . LEU A 1 94 ? -4.167 1.592 8.212 1.00 92.25 94 LEU A N 1
ATOM 755 C CA . LEU A 1 94 ? -4.062 2.369 6.977 1.00 92.25 94 LEU A CA 1
ATOM 756 C C .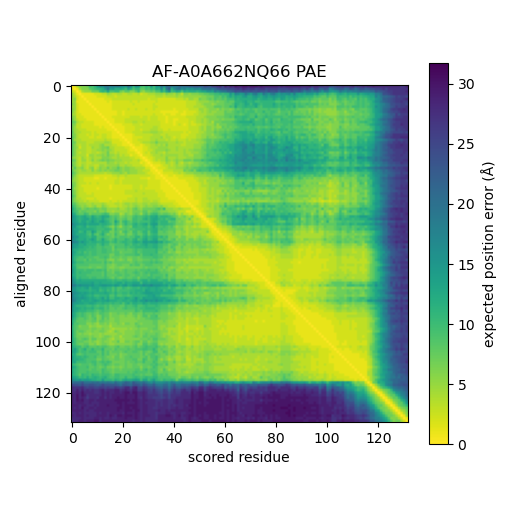 LEU A 1 94 ? -3.005 1.818 6.015 1.00 92.25 94 LEU A C 1
ATOM 758 O O . LEU A 1 94 ? -3.272 1.727 4.820 1.00 92.25 94 LEU A O 1
ATOM 762 N N . GLU A 1 95 ? -1.824 1.459 6.527 1.00 89.56 95 GLU A N 1
ATOM 763 C CA . GLU A 1 95 ? -0.762 0.814 5.745 1.00 89.56 95 GLU A CA 1
ATOM 764 C C . GLU A 1 95 ? -1.280 -0.476 5.092 1.00 89.56 95 GLU A C 1
ATOM 766 O O . GLU A 1 95 ? -1.136 -0.639 3.884 1.00 89.56 95 GLU A O 1
ATOM 771 N N . ASP A 1 96 ? -1.979 -1.324 5.845 1.00 90.31 96 ASP A N 1
ATOM 772 C CA . ASP A 1 96 ? -2.534 -2.588 5.358 1.00 90.31 96 ASP A CA 1
ATOM 773 C C . ASP A 1 96 ? -3.582 -2.389 4.262 1.00 90.31 96 ASP A C 1
ATOM 775 O O . ASP A 1 96 ? -3.577 -3.125 3.277 1.00 90.31 96 ASP A O 1
ATOM 779 N N . ILE A 1 97 ? -4.467 -1.392 4.392 1.00 92.00 97 ILE A N 1
ATOM 780 C CA . ILE A 1 97 ? -5.441 -1.056 3.341 1.00 92.00 97 ILE A CA 1
ATOM 781 C C . ILE A 1 97 ? -4.712 -0.644 2.060 1.00 92.00 97 ILE A C 1
ATOM 783 O O . ILE A 1 97 ? -5.030 -1.147 0.984 1.00 92.00 97 ILE A O 1
ATOM 787 N N . ILE A 1 98 ? -3.721 0.245 2.171 1.00 91.44 98 ILE A N 1
ATOM 788 C CA . ILE A 1 98 ? -2.944 0.725 1.023 1.00 91.44 98 ILE A CA 1
ATOM 789 C C . ILE 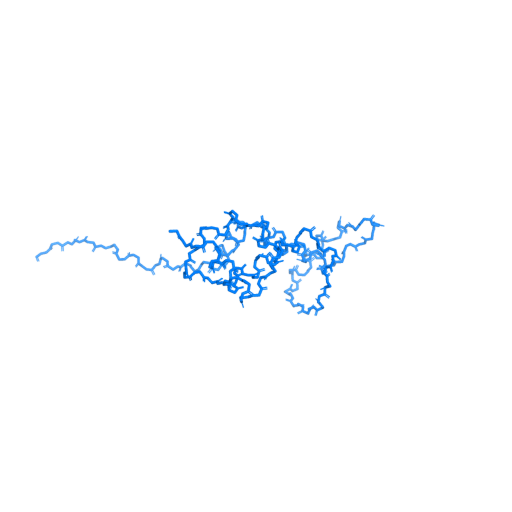A 1 98 ? -2.212 -0.446 0.360 1.00 91.44 98 ILE A C 1
ATOM 791 O O . ILE A 1 98 ? -2.325 -0.639 -0.847 1.00 91.44 98 ILE A O 1
ATOM 795 N N . VAL A 1 99 ? -1.512 -1.269 1.142 1.00 89.94 99 VAL A N 1
ATOM 796 C CA . VAL A 1 99 ? -0.802 -2.453 0.645 1.00 89.94 99 VAL A CA 1
ATOM 797 C C . VAL A 1 99 ? -1.770 -3.447 0.006 1.00 89.94 99 VAL A C 1
ATOM 799 O O . VAL A 1 99 ? -1.458 -4.027 -1.030 1.00 89.94 99 VAL A O 1
ATOM 802 N N . TRP A 1 100 ? -2.959 -3.638 0.580 1.00 90.56 100 TRP A N 1
ATOM 803 C CA . TRP A 1 100 ? -3.974 -4.537 0.035 1.00 90.56 100 TRP A CA 1
ATOM 804 C C . TRP A 1 100 ? -4.494 -4.095 -1.336 1.00 90.56 100 TRP A C 1
ATOM 806 O O . TRP A 1 100 ? -4.785 -4.964 -2.162 1.00 90.56 100 TRP A O 1
ATOM 816 N N . VAL A 1 101 ? -4.588 -2.784 -1.578 1.00 90.00 101 VAL A N 1
ATOM 817 C CA . VAL A 1 101 ? -4.908 -2.224 -2.899 1.00 90.00 101 VAL A CA 1
ATOM 818 C C . VAL A 1 101 ? -3.720 -2.383 -3.847 1.00 90.00 101 VAL A C 1
ATOM 820 O O . VAL A 1 101 ? -3.892 -2.898 -4.941 1.00 90.00 101 VAL A O 1
ATOM 823 N N . LEU A 1 102 ? -2.514 -1.991 -3.424 1.00 87.94 102 LEU A N 1
ATOM 824 C CA . LEU A 1 102 ? -1.333 -1.936 -4.297 1.00 87.94 102 LEU A CA 1
ATOM 825 C C . LEU A 1 102 ? -0.772 -3.306 -4.696 1.00 87.94 102 LEU A C 1
ATOM 827 O O . LEU A 1 102 ? -0.130 -3.419 -5.735 1.00 87.94 102 LEU A O 1
ATOM 831 N N . LYS A 1 103 ? -0.963 -4.344 -3.876 1.00 85.62 103 LYS A N 1
ATOM 832 C CA . LYS A 1 103 ? -0.407 -5.681 -4.150 1.00 85.62 103 LYS A CA 1
ATOM 833 C C . LYS A 1 103 ? -1.130 -6.453 -5.253 1.00 85.62 103 LYS A C 1
ATOM 835 O O . LYS A 1 103 ? -0.651 -7.503 -5.661 1.00 85.62 103 LYS A O 1
ATOM 840 N N . ASP A 1 104 ? -2.314 -6.002 -5.648 1.00 84.31 104 ASP A N 1
ATOM 841 C CA . ASP A 1 104 ? -3.148 -6.642 -6.659 1.00 84.31 104 ASP A CA 1
ATOM 842 C C . ASP A 1 104 ? -3.306 -5.649 -7.811 1.00 84.31 104 ASP A C 1
ATOM 844 O O . ASP A 1 104 ? -3.915 -4.590 -7.645 1.00 84.31 104 ASP A O 1
ATOM 848 N N . ALA A 1 105 ? -2.689 -5.968 -8.951 1.00 80.00 105 ALA A N 1
ATOM 849 C CA . ALA A 1 105 ? -2.638 -5.074 -10.101 1.00 80.00 105 ALA A CA 1
ATOM 850 C C . ALA A 1 105 ? -4.044 -4.704 -10.596 1.00 80.00 105 ALA A C 1
ATOM 852 O O . ALA A 1 105 ? -4.294 -3.530 -10.865 1.00 80.00 105 ALA A O 1
ATOM 853 N N . ASP A 1 106 ? -4.971 -5.665 -10.607 1.00 83.00 106 ASP A N 1
ATOM 854 C CA . ASP A 1 106 ? -6.346 -5.455 -11.063 1.00 83.00 106 ASP A CA 1
ATOM 855 C C . ASP A 1 106 ? -7.095 -4.510 -10.114 1.00 83.00 106 ASP A C 1
ATOM 857 O O . ASP A 1 106 ? -7.808 -3.608 -10.553 1.00 83.00 106 ASP A O 1
ATOM 861 N N . ARG A 1 107 ? -6.907 -4.661 -8.792 1.00 89.62 107 ARG A N 1
ATOM 862 C CA . ARG A 1 107 ? -7.509 -3.736 -7.808 1.00 89.62 107 ARG A CA 1
ATOM 863 C C . ARG A 1 107 ? -6.942 -2.336 -7.917 1.00 89.62 107 ARG A C 1
ATOM 865 O O . ARG A 1 107 ? -7.678 -1.368 -7.733 1.00 89.62 107 ARG A O 1
ATOM 872 N N . PHE A 1 108 ? -5.642 -2.218 -8.157 1.00 87.12 108 PHE A N 1
ATOM 873 C CA . PHE A 1 108 ? -5.021 -0.915 -8.308 1.00 87.12 108 PHE A CA 1
ATOM 874 C C . PHE A 1 108 ? -5.479 -0.229 -9.598 1.00 87.12 108 PHE A C 1
ATOM 876 O O . PHE A 1 108 ? -5.835 0.948 -9.557 1.00 87.12 108 PHE A O 1
ATOM 883 N N . GLU A 1 109 ? -5.558 -0.961 -10.711 1.00 83.88 109 GLU A N 1
ATOM 884 C CA . GLU A 1 109 ? -6.116 -0.457 -11.967 1.00 83.88 109 GLU A CA 1
ATOM 885 C C . GLU A 1 109 ? -7.578 -0.031 -11.793 1.00 83.88 109 GLU A C 1
ATOM 887 O O . GLU A 1 109 ? -7.946 1.078 -12.183 1.00 83.88 109 GLU A O 1
ATOM 892 N N . GLN A 1 110 ? -8.395 -0.854 -11.129 1.00 88.06 110 GLN A N 1
ATOM 893 C CA . GLN A 1 110 ? -9.777 -0.510 -10.799 1.00 88.06 110 GLN A CA 1
ATOM 894 C C . GLN A 1 110 ? -9.854 0.769 -9.957 1.00 88.06 110 GLN A C 1
ATOM 896 O O . GLN A 1 110 ? -10.627 1.668 -10.284 1.00 88.06 110 GLN A O 1
ATOM 901 N N . PHE A 1 111 ? -9.044 0.878 -8.899 1.00 89.06 111 PHE A N 1
ATOM 902 C CA . PHE A 1 111 ? -8.987 2.068 -8.052 1.00 89.06 111 PHE A CA 1
ATOM 903 C C . PHE A 1 111 ? -8.644 3.318 -8.865 1.00 89.06 111 PHE A C 1
ATOM 905 O O . PHE A 1 111 ? -9.314 4.341 -8.723 1.00 89.06 111 PHE A O 1
ATOM 912 N N . LEU A 1 112 ? -7.629 3.236 -9.731 1.00 87.75 112 LEU A N 1
ATOM 913 C CA . LEU A 1 112 ? -7.248 4.346 -10.598 1.00 87.75 112 LEU A CA 1
ATOM 914 C C . LEU A 1 112 ? -8.383 4.728 -11.542 1.00 87.75 112 LEU A C 1
ATOM 916 O O . LEU A 1 112 ? -8.688 5.912 -11.670 1.00 87.75 112 LEU A O 1
ATOM 920 N N . LYS A 1 113 ? -9.030 3.735 -12.152 1.00 87.62 113 LYS A N 1
ATOM 921 C CA . LYS A 1 113 ? -10.108 3.958 -13.106 1.00 87.62 113 LYS A CA 1
ATOM 922 C C . LYS A 1 113 ? -11.321 4.614 -12.452 1.00 87.62 113 LYS A C 1
ATOM 924 O O . LYS A 1 113 ? -11.769 5.665 -12.880 1.00 87.62 113 LYS A O 1
ATOM 929 N N . GLU A 1 114 ? -11.832 4.035 -11.375 1.00 90.69 114 GLU A N 1
ATOM 930 C CA . GLU A 1 114 ? -13.040 4.539 -10.713 1.00 90.69 114 GLU A CA 1
ATOM 931 C C . GLU A 1 114 ? -12.824 5.885 -10.006 1.00 90.69 114 GLU A C 1
ATOM 933 O O . GLU A 1 114 ? -13.774 6.643 -9.827 1.00 90.69 114 GLU A O 1
ATOM 938 N N . THR A 1 115 ? -11.588 6.187 -9.594 1.00 89.31 115 THR A N 1
ATOM 939 C CA . THR A 1 115 ? -11.282 7.406 -8.826 1.00 89.31 115 THR A CA 1
ATOM 940 C C . THR A 1 115 ? -10.785 8.554 -9.701 1.00 89.31 115 THR A C 1
ATOM 942 O O . THR A 1 115 ? -11.056 9.714 -9.390 1.00 89.31 115 THR A O 1
ATOM 945 N N . TYR A 1 116 ? -10.021 8.248 -10.753 1.00 85.19 116 TYR A N 1
ATOM 946 C CA . TYR A 1 116 ? -9.278 9.235 -11.541 1.00 85.19 116 TYR A CA 1
ATOM 947 C C . TYR A 1 116 ? -9.484 9.127 -13.050 1.00 85.19 116 TYR A C 1
ATOM 949 O O . TYR A 1 116 ? -8.949 9.982 -13.756 1.00 85.19 116 TYR A O 1
ATOM 957 N N . SER A 1 117 ? -10.206 8.130 -13.581 1.00 72.38 117 SER A N 1
ATOM 958 C CA . SER A 1 117 ? -10.610 8.226 -14.984 1.00 72.38 117 SER A CA 1
ATOM 959 C C . SER A 1 117 ? -11.588 9.379 -15.113 1.00 72.38 117 SER A C 1
ATOM 961 O O . SER A 1 117 ? -12.732 9.302 -14.676 1.00 72.38 117 SER A O 1
ATOM 963 N N . GLU A 1 118 ? -11.089 10.466 -15.691 1.00 59.56 118 GLU A N 1
ATOM 964 C CA . GLU A 1 118 ? -11.907 11.539 -16.221 1.00 59.56 118 GLU A CA 1
ATOM 965 C C . GLU A 1 118 ? -12.931 10.910 -17.175 1.00 59.56 118 GLU A C 1
ATOM 967 O O . GLU A 1 118 ? -12.569 10.145 -18.073 1.00 59.56 118 GLU A O 1
ATOM 972 N N . GLU A 1 119 ? -14.211 11.211 -16.966 1.00 54.84 119 GLU A N 1
ATOM 973 C CA . GLU A 1 119 ? -15.221 11.170 -18.021 1.00 54.84 119 GLU A CA 1
ATOM 974 C C . GLU A 1 119 ? -14.724 12.097 -19.147 1.00 54.84 119 GLU A C 1
ATOM 976 O O . GLU A 1 119 ? -14.973 13.297 -19.152 1.00 54.84 119 GLU A O 1
ATOM 981 N N . GLY A 1 120 ? -13.896 11.549 -20.036 1.00 47.31 120 GLY A N 1
ATOM 982 C CA . GLY A 1 120 ? -13.317 12.206 -21.207 1.00 47.31 120 GLY A CA 1
ATOM 983 C C . GLY A 1 120 ? -13.889 11.664 -22.516 1.00 47.31 120 GLY A C 1
ATOM 984 O O . GLY A 1 120 ? -13.220 11.732 -23.542 1.00 47.31 120 GLY A O 1
ATOM 985 N N . GLU A 1 121 ? -15.099 11.102 -22.472 1.00 48.50 121 GLU A N 1
ATOM 986 C CA . GLU A 1 121 ? -15.903 10.716 -23.638 1.00 48.50 121 GLU A CA 1
ATOM 987 C C . GLU A 1 121 ? -17.191 11.569 -23.694 1.00 48.50 121 GLU A C 1
ATOM 989 O O . GLU A 1 121 ? -18.305 11.068 -23.612 1.00 48.50 121 GLU A O 1
ATOM 994 N N . GLU A 1 122 ? -17.029 12.885 -23.812 1.00 47.31 122 GLU A N 1
ATOM 995 C CA . GLU A 1 122 ? -17.970 13.817 -24.459 1.00 47.31 122 GLU A CA 1
ATOM 996 C C . GLU A 1 122 ? -17.045 14.684 -25.345 1.00 47.31 122 GLU A C 1
ATOM 998 O O . GLU A 1 122 ? -16.184 15.381 -24.817 1.00 47.31 122 GLU A O 1
ATOM 1003 N N . ASP A 1 123 ? -16.960 14.601 -26.672 1.00 42.34 123 ASP A N 1
ATOM 1004 C CA . ASP A 1 123 ? -17.933 14.291 -27.709 1.00 42.34 123 ASP A CA 1
ATOM 1005 C C . ASP A 1 123 ? -17.298 13.364 -28.770 1.00 42.34 123 ASP A C 1
ATOM 1007 O O . ASP A 1 123 ? -16.369 13.751 -29.487 1.00 42.34 123 ASP A O 1
ATOM 1011 N N . GLU A 1 124 ? -17.814 12.140 -28.922 1.00 40.28 124 GLU A N 1
ATOM 1012 C CA . GLU A 1 124 ? -17.781 11.502 -30.238 1.00 40.28 124 GLU A CA 1
ATOM 1013 C C . GLU A 1 124 ? -18.757 12.286 -31.124 1.00 40.28 124 GLU A C 1
ATOM 1015 O O . GLU A 1 124 ? -19.973 12.175 -30.963 1.00 40.28 124 GLU A O 1
ATOM 1020 N N . ASP A 1 125 ? -18.222 13.084 -32.052 1.00 42.38 125 ASP A N 1
ATOM 1021 C CA . ASP A 1 125 ? -18.949 13.598 -33.213 1.00 42.38 125 ASP A CA 1
ATOM 1022 C C . ASP A 1 125 ? -19.521 12.410 -34.015 1.00 42.38 125 ASP A C 1
ATOM 1024 O O . ASP A 1 125 ? -18.948 11.944 -35.004 1.00 42.38 125 ASP A O 1
ATOM 1028 N N . ILE A 1 126 ? -20.675 11.903 -33.588 1.00 44.62 126 ILE A N 1
ATOM 1029 C CA . ILE A 1 126 ? -21.593 11.171 -34.446 1.00 44.62 126 ILE A CA 1
ATOM 1030 C C . ILE A 1 126 ? -22.599 12.195 -34.955 1.00 44.62 126 ILE A C 1
ATOM 1032 O O . ILE A 1 126 ? -23.551 12.527 -34.262 1.00 44.62 126 ILE A O 1
ATOM 1036 N N . GLU A 1 127 ? -22.411 12.646 -36.192 1.00 40.19 127 GLU A N 1
ATOM 1037 C CA . GLU A 1 127 ? -23.490 12.630 -37.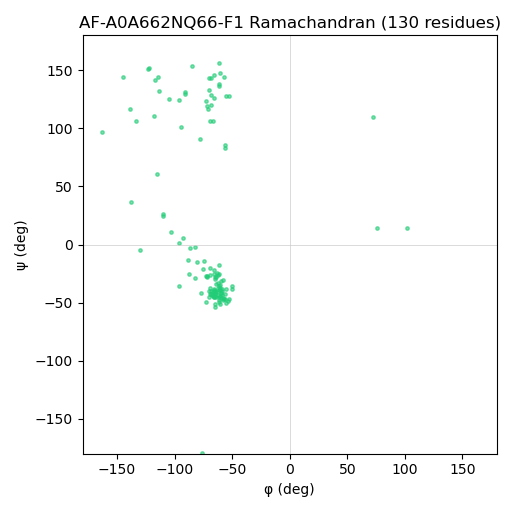182 1.00 40.19 127 GLU A CA 1
ATOM 1038 C C . GLU A 1 127 ? -22.903 12.804 -38.588 1.00 40.19 127 GLU A C 1
ATOM 1040 O O . GLU A 1 127 ? -22.607 13.896 -39.073 1.00 40.19 127 GLU A O 1
ATOM 1045 N N . GLY A 1 128 ? -22.721 11.664 -39.256 1.00 43.62 128 GLY A N 1
ATOM 1046 C CA . GLY A 1 128 ? -22.738 11.627 -40.706 1.00 43.62 128 GLY A CA 1
ATOM 1047 C C . GLY A 1 128 ? -24.159 11.861 -41.225 1.00 43.62 128 GLY A C 1
ATOM 1048 O O . GLY A 1 128 ? -25.119 11.342 -40.666 1.00 43.62 128 GLY A O 1
ATOM 1049 N N . GLU A 1 129 ? -24.214 12.574 -42.350 1.00 42.62 129 GLU A N 1
ATOM 1050 C CA . GLU A 1 129 ? -25.299 12.643 -43.338 1.00 42.62 129 GLU A CA 1
ATOM 1051 C C . GLU A 1 129 ? -26.590 13.388 -42.953 1.00 42.62 129 GLU A C 1
ATOM 1053 O O . GLU A 1 129 ? -27.475 12.867 -42.289 1.00 42.62 129 GLU A O 1
ATOM 1058 N N . THR A 1 130 ? -26.799 14.551 -43.579 1.00 44.12 130 THR A N 1
ATOM 1059 C CA . THR A 1 130 ? -27.961 14.716 -44.469 1.00 44.12 130 THR A CA 1
ATOM 1060 C C . THR A 1 130 ? -27.613 15.607 -45.663 1.00 44.12 130 THR A C 1
ATOM 1062 O O . THR A 1 130 ? -26.790 16.516 -45.587 1.00 44.12 130 THR A O 1
ATOM 1065 N N . GLU A 1 131 ? -28.217 15.232 -46.782 1.00 43.50 131 GLU A N 1
ATOM 1066 C CA . GLU A 1 131 ? -28.069 15.705 -48.154 1.00 43.50 131 GLU A CA 1
ATOM 1067 C C . GLU A 1 131 ? -28.520 17.166 -48.352 1.00 43.50 131 GLU A C 1
ATOM 1069 O O . GLU A 1 131 ? -29.522 17.576 -47.769 1.00 43.50 131 GLU A O 1
ATOM 1074 N N . GLU A 1 132 ? -27.841 17.904 -49.243 1.00 43.56 132 GLU A N 1
ATOM 1075 C CA . GLU A 1 132 ? -28.458 18.652 -50.366 1.00 43.56 132 GLU A CA 1
ATOM 1076 C C . GLU A 1 132 ? -27.416 19.078 -51.418 1.00 43.56 132 GLU A C 1
ATOM 1078 O O . GLU A 1 132 ? -26.363 19.649 -51.046 1.00 43.56 132 GLU A O 1
#

pLDDT: mean 81.94, std 14.53, range [40.19, 97.81]

Solvent-accessible surface area (backbone atoms only — not comparable to full-atom values): 8320 Å² total; per-residue (Å²): 128,69,56,54,69,59,51,51,50,49,23,42,76,44,64,22,52,70,74,50,51,71,76,44,49,84,72,53,49,77,59,59,94,85,55,64,42,54,61,50,12,51,48,51,44,49,54,52,38,70,80,47,54,88,78,59,83,84,78,94,77,91,84,87,73,58,66,74,58,49,53,51,51,54,59,63,41,71,82,39,55,44,100,84,69,45,80,46,53,69,72,53,57,51,49,51,54,53,49,62,37,65,77,34,67,69,53,36,50,48,51,46,45,80,74,64,56,69,92,76,83,79,77,81,89,80,76,83,85,84,90,135

Secondary structure (DSSP, 8-state):
---HHHHHHHHHHTT--HHHHTTSHHHHTT--TTS-HHHHHHHHHHHHHHHSGGGSPPPP------HHHHHHHHHHHTT-B-TTSPBPPHHHHHHHHHHHHHT-HHHHHHHHHHHH----------------

Sequence (132 aa):
MPNVEVIKKRLIEAGADPQILDEVEDEIKDIPEDANFELLASFVNFFGFLEDFEKYKRKRVNITLAEPVYDLLKNLATGVVDAEGKPYPMSYFLEDIIVWVLKDADRFEQFLKETYSEEGEEDEDIEGETEE

Radius of gyration: 21.6 Å; Cα contacts (8 Å, |Δi|>4): 73; chains: 1; bounding box: 48×33×72 Å